Protein AF-A0A529I993-F1 (afdb_monomer_lite)

Secondary structure (DSSP, 8-state):
------------PPP-PPP---HHHHHHHHHHHHHHHHHSS--HHHHHHTT--HHHHHHHHHHHHHHHHHHHHTT----PPPHHHHHHHHHH-------PPTTPPPPHHHHHHHHHHHHHHHHHHHS--HHHHHHHHHHHHHHHTTS---HHHHHHHH--

Radius of gyration: 30.27 Å; chains: 1; bounding box: 70×40×76 Å

Sequence (160 aa):
MLDTVQRSKARREFPEAPGEAHPRCLEMAEAMRDLFAVGGGVRLEDLVGAGFTSAEIIEFQDSAARLALLASTKQITIRPDLLADMIEKARHAAPNRPPLPGGAQPTQGLIVAWGQYCAARAALLLDPWSGQRERCISVLSGYLDRLPIFPAIRSSVLTA

Structure (mmCIF, N/CA/C/O backbone):
data_AF-A0A529I993-F1
#
_entry.id   AF-A0A529I993-F1
#
loop_
_atom_site.group_PDB
_atom_site.id
_atom_site.type_symbol
_atom_site.label_atom_id
_atom_site.label_alt_id
_atom_site.label_comp_id
_atom_site.label_asym_id
_atom_site.label_entity_id
_atom_site.label_seq_id
_atom_site.pdbx_PDB_ins_code
_atom_site.Cartn_x
_atom_site.Cartn_y
_atom_site.Cartn_z
_atom_site.occupancy
_atom_site.B_iso_or_equiv
_atom_site.auth_seq_id
_atom_site.auth_comp_id
_atom_site.auth_asym_id
_atom_site.auth_atom_id
_atom_site.pdbx_PDB_model_num
ATOM 1 N N . MET A 1 1 ? -39.137 25.493 -36.343 1.00 40.12 1 MET A N 1
ATOM 2 C CA . MET A 1 1 ? -38.466 24.929 -37.531 1.00 40.12 1 MET A CA 1
ATOM 3 C C . MET A 1 1 ? -36.978 25.024 -37.227 1.00 40.12 1 MET A C 1
ATOM 5 O O . MET A 1 1 ? -36.459 26.126 -37.213 1.00 40.12 1 MET A O 1
ATOM 9 N N . LEU A 1 2 ? -36.382 23.941 -36.717 1.00 37.38 2 LEU A N 1
ATOM 10 C CA . LEU A 1 2 ? -35.062 23.958 -36.072 1.00 37.38 2 LEU A CA 1
ATOM 11 C C . LEU A 1 2 ? -33.956 23.698 -37.103 1.00 37.38 2 LEU A C 1
ATOM 13 O O . LEU A 1 2 ? -33.968 22.665 -37.771 1.00 37.38 2 LEU A O 1
ATOM 17 N N . ASP A 1 3 ? -33.020 24.642 -37.195 1.00 39.03 3 ASP A N 1
ATOM 18 C CA . ASP A 1 3 ? -31.796 24.567 -37.991 1.00 39.03 3 ASP A CA 1
ATOM 19 C C . ASP A 1 3 ? -30.939 23.363 -37.592 1.00 39.03 3 ASP A C 1
ATOM 21 O O . ASP A 1 3 ? -30.521 23.214 -36.441 1.00 39.03 3 ASP A O 1
ATOM 25 N N . THR A 1 4 ? -30.645 22.504 -38.567 1.00 38.41 4 THR A N 1
ATOM 26 C CA . THR A 1 4 ? -29.732 21.372 -38.397 1.00 38.41 4 THR A CA 1
ATOM 27 C C . THR A 1 4 ? -28.364 21.768 -38.942 1.00 38.41 4 THR A C 1
ATOM 29 O O . THR A 1 4 ? -28.094 21.657 -40.134 1.00 38.41 4 THR A O 1
ATOM 32 N N . VAL A 1 5 ? -27.483 22.246 -38.062 1.00 45.81 5 VAL A N 1
ATOM 33 C CA . VAL A 1 5 ? -26.072 22.496 -38.384 1.00 45.81 5 VAL A CA 1
ATOM 34 C C . VAL A 1 5 ? -25.358 21.149 -38.530 1.00 45.81 5 VAL A C 1
ATOM 36 O O . VAL A 1 5 ? -25.003 20.504 -37.540 1.00 45.81 5 VAL A O 1
ATOM 39 N N . GLN A 1 6 ? -25.128 20.710 -39.769 1.00 45.38 6 GLN A N 1
ATOM 40 C CA . GLN A 1 6 ? -24.206 19.614 -40.073 1.00 45.38 6 GLN A CA 1
ATOM 41 C C . GLN A 1 6 ? -22.774 20.042 -39.716 1.00 45.38 6 GLN A C 1
ATOM 43 O O . GLN A 1 6 ? -22.090 20.714 -40.483 1.00 45.38 6 GLN A O 1
ATOM 48 N N . ARG A 1 7 ? -22.290 19.628 -38.539 1.00 41.56 7 ARG A N 1
ATOM 49 C CA . ARG A 1 7 ? -20.856 19.655 -38.218 1.00 41.56 7 ARG A CA 1
ATOM 50 C C . ARG A 1 7 ? -20.142 18.594 -39.058 1.00 41.56 7 ARG A C 1
ATOM 52 O O . ARG A 1 7 ? -20.117 17.420 -38.692 1.00 41.56 7 ARG A O 1
ATOM 59 N N . SER A 1 8 ? -19.523 19.010 -40.158 1.00 40.66 8 SER A N 1
ATOM 60 C CA . SER A 1 8 ? -18.513 18.216 -40.855 1.00 40.66 8 SER A CA 1
ATOM 61 C C . SER A 1 8 ? -17.346 17.947 -39.897 1.00 40.66 8 SER A C 1
ATOM 63 O O . SER A 1 8 ? -16.568 18.848 -39.575 1.00 40.66 8 SER A O 1
ATOM 65 N N . LYS A 1 9 ? -17.215 16.709 -39.407 1.00 48.59 9 LYS A N 1
ATOM 66 C CA . LYS A 1 9 ? -15.974 16.241 -38.777 1.00 48.59 9 LYS A CA 1
ATOM 67 C C . LYS A 1 9 ? -14.909 16.184 -39.871 1.00 48.59 9 LYS A C 1
ATOM 69 O O . LYS A 1 9 ? -14.817 15.190 -40.583 1.00 48.59 9 LYS A O 1
ATOM 74 N N . ALA A 1 10 ? -14.111 17.240 -39.998 1.00 45.19 10 ALA A N 1
ATOM 75 C CA . ALA A 1 10 ? -12.831 17.149 -40.680 1.00 45.19 10 ALA A CA 1
ATOM 76 C C . ALA A 1 10 ? -12.014 16.076 -39.945 1.00 45.19 10 ALA A C 1
ATOM 78 O O . ALA A 1 10 ? -11.607 16.257 -38.793 1.00 45.19 10 ALA A O 1
ATOM 79 N N . ARG A 1 11 ? -11.875 14.903 -40.569 1.00 45.66 11 ARG A N 1
ATOM 80 C CA . ARG A 1 11 ? -10.956 13.860 -40.122 1.00 45.66 11 ARG A CA 1
ATOM 81 C C . ARG A 1 11 ? -9.574 14.512 -40.142 1.00 45.66 11 ARG A C 1
ATOM 83 O O . ARG A 1 11 ? -9.124 14.925 -41.200 1.00 45.66 11 ARG A O 1
ATOM 90 N N . ARG A 1 12 ? -8.942 14.668 -38.974 1.00 42.50 12 ARG A N 1
ATOM 91 C CA . ARG A 1 12 ? -7.520 15.020 -38.911 1.00 42.50 12 ARG A CA 1
ATOM 92 C C . ARG A 1 12 ? -6.782 13.923 -39.666 1.00 42.50 12 ARG A C 1
ATOM 94 O O . ARG A 1 12 ? -6.776 12.779 -39.212 1.00 42.50 12 ARG A O 1
ATOM 101 N N . GLU A 1 13 ? -6.259 14.253 -40.835 1.00 41.53 13 GLU A N 1
ATOM 102 C CA . GLU A 1 13 ? -5.302 13.402 -41.520 1.00 41.53 13 GLU A CA 1
ATOM 103 C C . GLU A 1 13 ? -4.092 13.285 -40.595 1.00 41.53 13 GLU A C 1
ATOM 105 O O . GLU A 1 13 ? -3.526 14.282 -40.140 1.00 41.53 13 GLU A O 1
ATOM 110 N N . PHE A 1 14 ? -3.794 12.052 -40.191 1.00 42.34 14 PHE A N 1
ATOM 111 C CA . PHE A 1 14 ? -2.560 11.760 -39.482 1.00 42.34 14 PHE A CA 1
ATOM 112 C C . PHE A 1 14 ? -1.400 12.114 -40.422 1.00 42.34 14 PHE A C 1
ATOM 114 O O . PHE A 1 14 ? -1.512 11.805 -41.611 1.00 42.34 14 PHE A O 1
ATOM 121 N N . PRO A 1 15 ? -0.314 12.746 -39.933 1.00 51.47 15 PRO A N 1
ATOM 122 C CA . PRO A 1 15 ? 0.874 12.936 -40.755 1.00 51.47 15 PRO A CA 1
ATOM 123 C C . PRO A 1 15 ? 1.289 11.569 -41.298 1.00 51.47 15 PRO A C 1
ATOM 125 O O . PRO A 1 15 ? 1.240 10.582 -40.557 1.00 51.47 15 PRO A O 1
ATOM 128 N N . GLU A 1 16 ? 1.573 11.535 -42.600 1.00 43.88 16 GLU A N 1
ATOM 129 C CA . GLU A 1 16 ? 1.808 10.333 -43.398 1.00 43.88 16 GLU A CA 1
ATOM 130 C C . GLU A 1 16 ? 2.616 9.287 -42.626 1.00 43.88 16 GLU A C 1
ATOM 132 O O . GLU A 1 16 ? 3.571 9.613 -41.913 1.00 43.88 16 GLU A O 1
ATOM 137 N N . ALA A 1 17 ? 2.207 8.018 -42.751 1.00 47.69 17 ALA A N 1
ATOM 138 C CA . ALA A 1 17 ? 3.006 6.902 -42.266 1.00 47.69 17 ALA A CA 1
ATOM 139 C C . ALA A 1 17 ? 4.451 7.123 -42.737 1.00 47.69 17 ALA A C 1
ATOM 141 O O . ALA A 1 17 ? 4.632 7.438 -43.916 1.00 47.69 17 ALA A O 1
ATOM 142 N N . PRO A 1 18 ? 5.461 7.031 -41.849 1.00 52.34 18 PRO A N 1
ATOM 143 C CA . PRO A 1 18 ? 6.836 7.232 -42.271 1.00 52.34 18 PRO A CA 1
ATOM 144 C C . PRO A 1 18 ? 7.082 6.263 -43.423 1.00 52.34 18 PRO A C 1
ATOM 146 O O . PRO A 1 18 ? 6.874 5.060 -43.253 1.00 52.34 18 PRO A O 1
ATOM 149 N N . GLY A 1 19 ? 7.423 6.804 -44.599 1.00 58.81 19 GLY A N 1
ATOM 150 C CA . GLY A 1 19 ? 7.798 5.997 -45.757 1.00 58.81 19 GLY A CA 1
ATOM 151 C C . GLY A 1 19 ? 8.781 4.924 -45.308 1.00 58.81 19 GLY A C 1
ATOM 152 O O . GLY A 1 19 ? 9.577 5.194 -44.407 1.00 58.81 19 GLY A O 1
ATOM 153 N N . GLU A 1 20 ? 8.644 3.712 -45.854 1.00 64.62 20 GLU A N 1
ATOM 154 C CA . GLU A 1 20 ? 9.362 2.512 -45.409 1.00 64.62 20 GLU A CA 1
ATOM 155 C C . GLU A 1 20 ? 10.807 2.848 -45.035 1.00 64.62 20 GLU A C 1
ATOM 157 O O . GLU A 1 20 ? 11.648 3.134 -45.889 1.00 64.6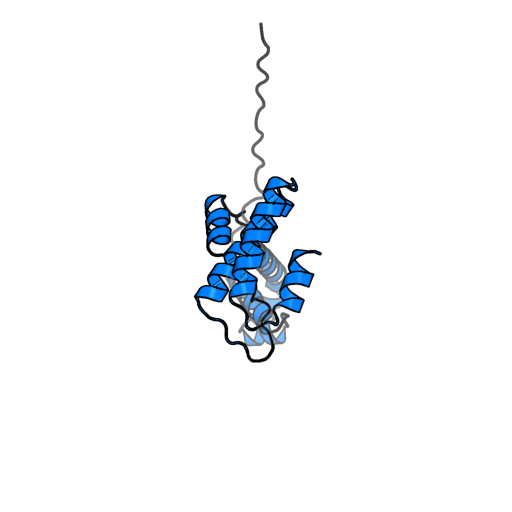2 20 GLU A O 1
ATOM 162 N N . ALA A 1 21 ? 11.070 2.909 -43.727 1.00 72.75 21 ALA A N 1
ATOM 163 C CA . ALA A 1 21 ? 12.386 3.259 -43.233 1.00 72.75 21 ALA A CA 1
ATOM 164 C C . ALA A 1 21 ? 13.369 2.188 -43.707 1.00 72.75 21 ALA A C 1
ATOM 166 O O . ALA A 1 21 ? 13.055 0.997 -43.673 1.00 72.75 21 ALA A O 1
ATOM 167 N N . HIS A 1 22 ? 14.557 2.615 -44.141 1.00 84.69 22 HIS A N 1
ATOM 168 C CA . HIS A 1 22 ? 15.586 1.700 -44.621 1.00 84.69 22 HIS A CA 1
ATOM 169 C C . HIS A 1 22 ? 15.821 0.575 -43.588 1.00 84.69 22 HIS A C 1
ATOM 171 O O . HIS A 1 22 ? 15.988 0.894 -42.406 1.00 84.69 22 HIS A O 1
ATOM 177 N N . PRO A 1 23 ? 15.870 -0.715 -43.980 1.00 88.25 23 PRO A N 1
ATOM 178 C CA . PRO A 1 23 ? 15.970 -1.834 -43.036 1.00 88.25 23 PRO A CA 1
ATOM 179 C C . PRO A 1 23 ? 17.118 -1.681 -42.034 1.00 88.25 23 PRO A C 1
ATOM 181 O O . PRO A 1 23 ? 16.945 -1.888 -40.837 1.00 88.25 23 PRO A O 1
ATOM 184 N N . ARG A 1 24 ? 18.266 -1.177 -42.501 1.00 87.44 24 ARG A N 1
ATOM 185 C CA . ARG A 1 24 ? 19.436 -0.937 -41.648 1.00 87.44 24 ARG A CA 1
ATOM 186 C C . ARG A 1 24 ? 19.221 0.145 -40.585 1.00 87.44 24 ARG A C 1
ATOM 188 O O . ARG A 1 24 ? 19.784 0.067 -39.499 1.00 87.44 24 ARG A O 1
ATOM 195 N N . CYS A 1 25 ? 18.381 1.134 -40.882 1.00 90.75 25 CYS A N 1
ATOM 196 C CA . CYS A 1 25 ? 17.985 2.181 -39.942 1.00 90.75 25 CYS A CA 1
ATOM 197 C C . CYS A 1 25 ? 17.059 1.621 -38.851 1.00 90.75 25 CYS A C 1
ATOM 199 O O . CYS A 1 25 ? 17.187 1.998 -37.687 1.00 90.75 25 CYS A O 1
ATOM 201 N N . LEU A 1 26 ? 16.174 0.679 -39.205 1.00 90.38 26 LEU A N 1
ATOM 202 C CA . LEU A 1 26 ? 15.335 -0.032 -38.235 1.00 90.38 26 LEU A CA 1
ATOM 203 C C . LEU A 1 26 ? 16.191 -0.882 -37.296 1.00 90.38 26 LEU A C 1
ATOM 205 O O . LEU A 1 26 ? 16.088 -0.714 -36.086 1.00 90.38 26 LEU A O 1
ATOM 209 N N . GLU A 1 27 ? 17.091 -1.703 -37.839 1.00 92.25 27 GLU A N 1
ATOM 210 C CA . GLU A 1 27 ? 18.025 -2.516 -37.045 1.00 92.25 27 GLU A CA 1
ATOM 211 C C . GLU A 1 27 ? 18.868 -1.654 -36.094 1.00 92.25 27 GLU A C 1
ATOM 213 O O . GLU A 1 27 ? 19.017 -1.976 -34.915 1.00 92.25 27 GLU A O 1
ATOM 218 N N . MET A 1 28 ? 19.376 -0.514 -36.578 1.00 92.69 28 MET A N 1
ATOM 219 C CA . MET A 1 28 ? 20.122 0.430 -35.746 1.00 92.69 28 MET A CA 1
ATOM 220 C C . MET A 1 28 ? 19.245 1.034 -34.647 1.00 92.69 28 MET A C 1
ATOM 222 O O . MET A 1 28 ? 19.690 1.145 -33.509 1.00 92.69 28 MET A O 1
ATOM 226 N N . ALA A 1 29 ? 17.986 1.370 -34.935 1.00 92.19 29 ALA A N 1
ATOM 227 C CA . ALA A 1 29 ? 17.053 1.881 -33.933 1.00 92.19 29 ALA A CA 1
ATOM 228 C C . ALA A 1 29 ? 16.745 0.849 -32.833 1.00 92.19 29 ALA A C 1
ATOM 230 O O . ALA A 1 29 ? 16.538 1.226 -31.677 1.00 92.19 29 ALA A O 1
ATOM 231 N N . GLU A 1 30 ? 16.706 -0.443 -33.161 1.00 90.06 30 GLU A N 1
ATOM 232 C CA . GLU A 1 30 ? 16.567 -1.519 -32.172 1.00 90.06 30 GLU A CA 1
ATOM 233 C C . GLU A 1 30 ? 17.825 -1.650 -31.315 1.00 90.06 30 GLU A C 1
ATOM 235 O O . GLU A 1 30 ? 17.731 -1.542 -30.091 1.00 90.06 30 GLU A O 1
ATOM 240 N N . ALA A 1 31 ? 19.000 -1.735 -31.944 1.00 90.38 31 ALA A N 1
ATOM 241 C CA . ALA A 1 31 ? 20.277 -1.806 -31.238 1.00 90.38 31 ALA A CA 1
ATOM 242 C C . ALA A 1 31 ? 20.488 -0.607 -30.295 1.00 90.38 31 ALA A C 1
ATOM 244 O O . ALA A 1 31 ? 20.918 -0.771 -29.155 1.00 90.38 31 ALA A O 1
ATOM 245 N N . MET A 1 32 ? 20.121 0.604 -30.727 1.00 91.19 32 MET A N 1
ATOM 246 C CA . MET A 1 32 ? 20.177 1.807 -29.892 1.00 91.19 32 MET A CA 1
ATOM 247 C C . MET A 1 32 ? 19.281 1.709 -28.650 1.00 91.19 32 MET A C 1
ATOM 249 O O . MET A 1 32 ? 19.669 2.198 -27.589 1.00 91.19 32 MET A O 1
ATOM 253 N N . ARG A 1 33 ? 18.098 1.084 -28.744 1.00 87.62 33 ARG A N 1
ATOM 254 C CA . ARG A 1 33 ? 17.214 0.885 -27.580 1.00 87.62 33 ARG A CA 1
ATOM 255 C C . ARG A 1 33 ? 17.803 -0.109 -26.591 1.00 87.62 33 ARG A C 1
ATOM 257 O O . ARG A 1 33 ? 17.788 0.168 -25.392 1.00 87.62 33 ARG A O 1
ATOM 264 N N . ASP A 1 34 ? 18.339 -1.218 -27.087 1.00 86.69 34 ASP A N 1
ATOM 265 C CA . ASP A 1 34 ? 18.927 -2.259 -26.244 1.00 86.69 34 ASP A CA 1
ATOM 266 C C . ASP A 1 34 ? 20.173 -1.741 -25.515 1.00 86.69 34 ASP A C 1
ATOM 268 O O . ASP A 1 34 ? 20.293 -1.880 -24.296 1.00 86.69 34 ASP A O 1
ATOM 272 N N . LEU A 1 35 ? 21.056 -1.040 -26.233 1.00 86.50 35 LEU A N 1
ATOM 273 C CA . LEU A 1 35 ? 22.242 -0.403 -25.655 1.00 86.50 35 LEU A CA 1
ATOM 274 C C . LEU A 1 35 ? 21.872 0.652 -24.606 1.00 86.50 35 LEU A C 1
ATOM 276 O O . LEU A 1 35 ? 22.469 0.693 -23.529 1.00 86.50 35 LEU A O 1
ATOM 280 N N . PHE A 1 36 ? 20.844 1.463 -24.869 1.00 85.19 36 PHE A N 1
ATOM 281 C CA . PHE A 1 36 ? 20.363 2.444 -23.899 1.00 85.19 36 PHE A CA 1
ATOM 282 C C . PHE A 1 36 ? 19.785 1.780 -22.638 1.00 85.19 36 PHE A C 1
ATOM 284 O O . PHE A 1 36 ? 20.028 2.263 -21.532 1.00 85.19 36 PHE A O 1
ATOM 291 N N . ALA A 1 37 ? 19.060 0.666 -22.779 1.00 81.19 37 ALA A N 1
ATOM 292 C CA . ALA A 1 37 ? 18.487 -0.071 -21.652 1.00 81.19 37 ALA A CA 1
ATOM 293 C C . ALA A 1 37 ? 19.554 -0.715 -20.750 1.00 81.19 37 ALA A C 1
ATOM 295 O O . ALA A 1 37 ? 19.366 -0.784 -19.535 1.00 81.19 37 ALA A O 1
ATOM 296 N N . VAL A 1 38 ? 20.671 -1.168 -21.328 1.00 80.38 38 VAL A N 1
ATOM 297 C CA . VAL A 1 38 ? 21.761 -1.833 -20.594 1.00 80.38 38 VAL A CA 1
ATOM 298 C C . VAL A 1 38 ? 22.775 -0.833 -20.027 1.00 80.38 38 VAL A C 1
ATOM 300 O O . VAL A 1 38 ? 23.212 -0.983 -18.887 1.00 80.38 38 VAL A O 1
ATOM 303 N N . GLY A 1 39 ? 23.160 0.179 -20.809 1.00 72.62 39 GLY A N 1
ATOM 304 C CA . GLY A 1 39 ? 24.289 1.070 -20.511 1.00 72.62 39 GLY A CA 1
ATOM 305 C C . GLY A 1 39 ? 23.923 2.517 -20.176 1.00 72.62 39 GLY A C 1
ATOM 306 O O . GLY A 1 39 ? 24.811 3.311 -19.868 1.00 72.62 39 GLY A O 1
ATOM 307 N N . GLY A 1 40 ? 22.640 2.892 -20.243 1.00 76.50 40 GLY A N 1
ATOM 308 C CA . GLY A 1 40 ? 22.177 4.261 -19.977 1.00 76.50 40 GLY A CA 1
ATOM 309 C C . GLY A 1 40 ? 22.556 5.286 -21.055 1.00 76.50 40 GLY A C 1
ATOM 310 O O . GLY A 1 40 ? 22.382 6.487 -20.847 1.00 76.50 40 GLY A O 1
ATOM 311 N N . GLY A 1 41 ? 23.081 4.837 -22.198 1.00 82.19 41 GLY A N 1
ATOM 312 C CA . GLY A 1 41 ? 23.477 5.686 -23.317 1.00 82.19 41 GLY A CA 1
ATOM 313 C C . GLY A 1 41 ? 23.953 4.866 -24.514 1.00 82.19 41 GLY A C 1
ATOM 314 O O . GLY A 1 41 ? 24.341 3.715 -24.360 1.00 82.19 41 GLY A O 1
ATOM 315 N N . VAL A 1 42 ? 23.924 5.470 -25.703 1.00 86.06 42 VAL A N 1
ATOM 316 C CA . VAL A 1 42 ? 24.464 4.870 -26.932 1.00 86.06 42 VAL A CA 1
ATOM 317 C C . VAL A 1 42 ? 25.757 5.586 -27.288 1.00 86.06 42 VAL A C 1
ATOM 319 O O . VAL A 1 42 ? 25.734 6.795 -27.540 1.00 86.06 42 VAL A O 1
ATOM 322 N N . ARG A 1 43 ? 26.877 4.861 -27.332 1.00 89.00 43 ARG A N 1
ATOM 323 C CA . ARG A 1 43 ? 28.151 5.394 -27.824 1.00 89.00 43 ARG A CA 1
ATOM 324 C C . ARG A 1 43 ? 28.467 4.835 -29.205 1.00 89.00 43 ARG A C 1
ATOM 326 O O . ARG A 1 43 ? 27.978 3.784 -29.606 1.00 89.00 43 ARG A O 1
ATOM 333 N N . LEU A 1 44 ? 29.323 5.543 -29.936 1.00 85.56 44 LEU A N 1
ATOM 334 C CA . 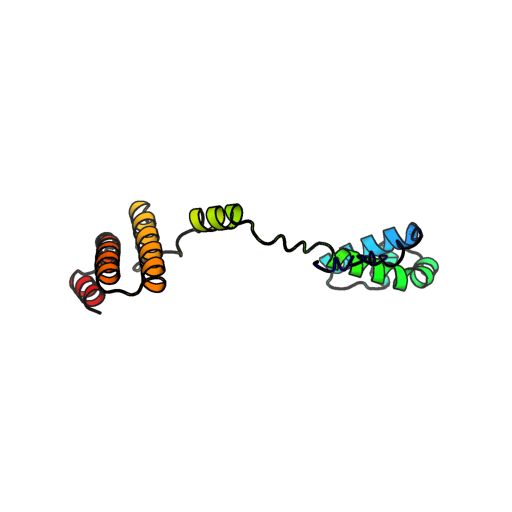LEU A 1 44 ? 29.740 5.126 -31.275 1.00 85.56 44 LEU A CA 1
ATOM 335 C C . LEU A 1 44 ? 30.517 3.798 -31.246 1.00 85.56 44 LEU A C 1
ATOM 337 O O . LEU A 1 44 ? 30.339 2.969 -32.130 1.00 85.56 44 LEU A O 1
ATOM 341 N N . GLU A 1 45 ? 31.315 3.573 -30.199 1.00 87.94 45 GLU A N 1
ATOM 342 C CA . GLU A 1 45 ? 32.014 2.304 -29.948 1.00 87.94 45 GLU A CA 1
ATOM 343 C C . GLU A 1 45 ? 31.050 1.117 -29.804 1.00 87.94 45 GLU A C 1
ATOM 345 O O . GLU A 1 45 ? 31.314 0.045 -30.345 1.00 87.94 45 GLU A O 1
ATOM 350 N N . ASP A 1 46 ? 29.893 1.333 -29.175 1.00 87.75 46 ASP A N 1
ATOM 351 C CA . ASP A 1 46 ? 28.881 0.296 -28.974 1.00 87.75 46 ASP A CA 1
ATOM 352 C C . ASP A 1 46 ? 28.166 -0.061 -30.283 1.00 87.75 46 ASP A C 1
ATOM 354 O O . ASP A 1 46 ? 27.875 -1.227 -30.538 1.00 87.75 46 ASP A O 1
ATOM 358 N N . LEU A 1 47 ? 27.925 0.927 -31.153 1.00 88.19 47 LEU A N 1
ATOM 359 C CA . LEU A 1 47 ? 27.333 0.699 -32.477 1.00 88.19 47 LEU A CA 1
ATOM 360 C C . LEU A 1 47 ? 28.301 -0.029 -33.417 1.00 88.19 47 LEU A C 1
ATOM 362 O O . LEU A 1 47 ? 27.892 -0.924 -34.155 1.00 88.19 47 LEU A O 1
ATOM 366 N N . VAL A 1 48 ? 29.593 0.294 -33.356 1.00 90.25 48 VAL A N 1
ATOM 367 C CA . VAL A 1 48 ? 30.615 -0.474 -34.081 1.00 90.25 48 VAL A CA 1
ATOM 368 C C . VAL A 1 48 ? 30.699 -1.903 -33.528 1.00 90.25 48 VAL A C 1
ATOM 370 O O . VAL A 1 48 ? 30.745 -2.856 -34.305 1.00 90.25 48 VAL A O 1
ATOM 373 N N . GLY A 1 49 ? 30.633 -2.071 -32.202 1.00 87.75 49 GLY A N 1
ATOM 374 C CA . GLY A 1 49 ? 30.558 -3.380 -31.543 1.00 87.75 49 GLY A CA 1
ATOM 375 C C . GLY A 1 49 ? 29.308 -4.190 -31.913 1.00 87.75 49 GLY A C 1
ATOM 376 O O . GLY A 1 49 ? 29.378 -5.413 -32.007 1.00 87.75 49 GLY A O 1
ATOM 377 N N . ALA A 1 50 ? 28.194 -3.515 -32.204 1.00 86.62 50 ALA A N 1
ATOM 378 C CA . ALA A 1 50 ? 26.957 -4.112 -32.712 1.00 86.62 50 ALA A CA 1
ATOM 379 C C . ALA A 1 50 ? 27.001 -4.440 -34.221 1.00 86.62 50 ALA A C 1
ATOM 381 O O . ALA A 1 50 ? 26.014 -4.920 -34.779 1.00 86.62 50 ALA A O 1
ATOM 382 N N . GLY A 1 51 ? 28.139 -4.214 -34.889 1.00 90.25 51 GLY A N 1
ATOM 383 C CA . GLY A 1 51 ? 28.359 -4.599 -36.282 1.00 90.25 51 GLY A CA 1
ATOM 384 C C . GLY A 1 51 ? 27.898 -3.568 -37.311 1.00 90.25 51 GLY A C 1
ATOM 385 O O . GLY A 1 51 ? 27.703 -3.932 -38.472 1.00 90.25 51 GLY A O 1
ATOM 386 N N . PHE A 1 52 ? 27.712 -2.303 -36.923 1.00 92.44 52 PHE A N 1
ATOM 387 C CA . PHE A 1 52 ? 27.465 -1.210 -37.866 1.00 92.44 52 PHE A CA 1
ATOM 388 C C . PHE A 1 52 ? 28.780 -0.593 -38.346 1.00 92.44 52 PHE A C 1
ATOM 390 O O . PHE A 1 52 ? 29.693 -0.313 -37.566 1.00 92.44 52 PHE A O 1
ATOM 397 N N . THR A 1 53 ? 28.881 -0.357 -39.650 1.00 92.44 53 THR A N 1
ATOM 398 C CA . THR A 1 53 ? 30.024 0.337 -40.245 1.00 92.44 53 THR A CA 1
ATOM 399 C C . THR A 1 53 ? 29.933 1.841 -40.001 1.00 92.44 53 THR A C 1
ATOM 401 O O . THR A 1 53 ? 28.852 2.404 -39.836 1.00 92.44 53 THR A O 1
ATOM 404 N N . SER A 1 54 ? 31.072 2.537 -40.031 1.00 88.00 54 SER A N 1
ATOM 405 C CA . SER A 1 54 ? 31.099 3.992 -39.834 1.00 88.00 54 SER A CA 1
ATOM 406 C C . SER A 1 54 ? 30.267 4.755 -40.872 1.00 88.00 54 SER A C 1
ATOM 408 O O . SER A 1 54 ? 29.687 5.783 -40.537 1.00 88.00 54 SER A O 1
ATOM 410 N N . ALA A 1 55 ? 30.175 4.247 -42.106 1.00 89.19 55 ALA A N 1
ATOM 411 C CA . ALA A 1 55 ? 29.338 4.834 -43.149 1.00 89.19 55 ALA A CA 1
ATOM 412 C C . ALA A 1 55 ? 27.843 4.709 -42.810 1.00 89.19 55 ALA A C 1
ATOM 414 O O . ALA A 1 55 ? 27.127 5.705 -42.849 1.00 89.19 55 ALA A O 1
ATOM 415 N N . GLU A 1 56 ? 27.400 3.522 -42.382 1.00 88.88 56 GLU A N 1
ATOM 416 C CA . GLU A 1 56 ? 26.011 3.282 -41.968 1.00 88.88 56 GLU A CA 1
ATOM 417 C C . GLU A 1 56 ? 25.627 4.104 -40.735 1.00 88.88 56 GLU A C 1
ATOM 419 O O . GLU A 1 56 ? 24.507 4.603 -40.654 1.00 88.88 56 GLU A O 1
ATOM 424 N N . ILE A 1 57 ? 26.542 4.259 -39.772 1.00 89.62 57 ILE A N 1
ATOM 425 C CA . ILE A 1 57 ? 26.302 5.076 -38.576 1.00 89.62 57 ILE A CA 1
ATOM 426 C C . ILE A 1 57 ? 26.068 6.528 -38.991 1.00 89.62 57 ILE A C 1
ATOM 428 O O . ILE A 1 57 ? 25.049 7.098 -38.626 1.00 89.62 57 ILE A O 1
ATOM 432 N N . ILE A 1 58 ? 26.946 7.115 -39.804 1.00 91.81 58 ILE A N 1
ATOM 433 C CA . ILE A 1 58 ? 26.784 8.509 -40.249 1.00 91.81 58 ILE A CA 1
ATOM 434 C C . ILE A 1 58 ? 25.479 8.694 -41.037 1.00 91.81 58 ILE A C 1
ATOM 436 O O . ILE A 1 58 ? 24.801 9.705 -40.875 1.00 91.81 58 ILE A O 1
ATOM 440 N N . GLU A 1 59 ? 25.121 7.722 -41.876 1.00 89.81 59 GLU A N 1
ATOM 441 C CA . GLU A 1 59 ? 23.940 7.803 -42.734 1.00 89.81 59 GLU A CA 1
ATOM 442 C C . GLU A 1 59 ? 22.622 7.656 -41.958 1.00 89.81 59 GLU A C 1
ATOM 444 O O . GLU A 1 59 ? 21.663 8.389 -42.214 1.00 89.81 59 GLU A O 1
ATOM 449 N N . PHE A 1 60 ? 22.555 6.730 -40.995 1.00 90.25 60 PHE A N 1
ATOM 450 C CA . PHE A 1 60 ? 21.290 6.343 -40.364 1.00 90.25 60 PHE A CA 1
ATOM 451 C C . PHE A 1 60 ? 21.127 6.791 -38.913 1.00 90.25 60 PHE A C 1
ATOM 453 O O . PHE A 1 60 ? 19.997 6.759 -38.426 1.00 90.25 60 PHE A O 1
ATOM 460 N N . GLN A 1 61 ? 22.178 7.244 -38.224 1.00 88.88 61 GLN A N 1
ATOM 461 C CA . GLN A 1 61 ? 22.148 7.518 -36.780 1.00 88.88 61 GLN A CA 1
ATOM 462 C C . GLN A 1 61 ? 21.018 8.463 -36.357 1.00 88.88 61 GLN A C 1
ATOM 464 O O . GLN A 1 61 ? 20.284 8.143 -35.425 1.00 88.88 61 GLN A O 1
ATOM 469 N N . ASP A 1 62 ? 20.825 9.593 -37.038 1.00 88.38 62 ASP A N 1
ATOM 470 C CA . ASP A 1 62 ? 19.797 10.572 -36.648 1.00 88.38 62 ASP A CA 1
ATOM 471 C C . ASP A 1 62 ? 18.372 10.038 -36.851 1.00 88.38 62 ASP A C 1
ATOM 473 O O . ASP A 1 62 ? 17.464 10.281 -36.045 1.00 88.38 62 ASP A O 1
ATOM 477 N N . SER A 1 63 ? 18.171 9.277 -37.926 1.00 87.94 63 SER A N 1
ATOM 478 C CA . SER A 1 63 ? 16.884 8.654 -38.240 1.00 87.94 63 SER A CA 1
ATOM 479 C C . SER A 1 63 ? 16.592 7.492 -37.288 1.00 87.94 63 SER A C 1
ATOM 481 O O . SER A 1 63 ? 15.485 7.397 -36.753 1.00 87.94 63 SER A O 1
ATOM 483 N N . ALA A 1 64 ? 17.598 6.666 -37.000 1.00 89.75 64 ALA A N 1
ATOM 484 C CA . ALA A 1 64 ? 17.525 5.551 -36.068 1.00 89.75 64 ALA A CA 1
ATOM 485 C C . ALA A 1 64 ? 17.288 6.035 -34.631 1.00 89.75 64 ALA A C 1
ATOM 487 O O . ALA A 1 64 ? 16.414 5.507 -33.946 1.00 89.75 64 ALA A O 1
ATOM 488 N N . ALA A 1 65 ? 17.967 7.102 -34.197 1.00 88.19 65 ALA A N 1
ATOM 489 C CA . ALA A 1 65 ? 17.757 7.727 -32.892 1.00 88.19 65 ALA A CA 1
ATOM 490 C C . ALA A 1 65 ? 16.316 8.232 -32.732 1.00 88.19 65 ALA A C 1
ATOM 492 O O . ALA A 1 65 ? 15.677 8.020 -31.697 1.00 88.19 65 ALA A O 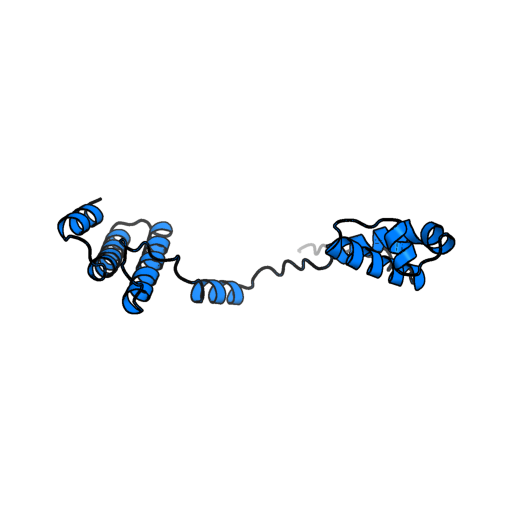1
ATOM 493 N N . ARG A 1 66 ? 15.769 8.864 -33.780 1.00 87.56 66 ARG A N 1
ATOM 494 C CA . ARG A 1 66 ? 14.374 9.319 -33.797 1.00 87.56 66 ARG A CA 1
ATOM 495 C C . ARG A 1 66 ? 13.402 8.146 -33.698 1.00 87.56 66 ARG A C 1
ATOM 497 O O . ARG A 1 66 ? 12.446 8.217 -32.928 1.00 87.56 66 ARG A O 1
ATOM 504 N N . LEU A 1 67 ? 13.641 7.069 -34.443 1.00 88.00 67 LEU A N 1
ATOM 505 C CA . LEU A 1 67 ? 12.812 5.862 -34.396 1.00 88.00 67 LEU A CA 1
ATOM 506 C C . LEU A 1 67 ? 12.897 5.162 -33.034 1.00 88.00 67 LEU A C 1
ATOM 508 O O . LEU A 1 67 ? 11.860 4.800 -32.477 1.00 88.00 67 LEU A O 1
ATOM 512 N N . ALA A 1 68 ? 14.093 5.054 -32.456 1.00 86.62 68 ALA A N 1
ATOM 513 C CA . ALA A 1 68 ? 14.323 4.507 -31.122 1.00 86.62 68 ALA A CA 1
ATOM 514 C C . ALA A 1 68 ? 13.553 5.296 -30.049 1.00 86.62 68 ALA A C 1
ATOM 516 O O . ALA A 1 68 ? 12.882 4.706 -29.199 1.00 86.62 68 ALA A O 1
ATOM 517 N N . LEU A 1 69 ? 13.573 6.631 -30.129 1.00 84.69 69 LEU A N 1
ATOM 518 C CA . LEU A 1 69 ? 12.830 7.513 -29.227 1.00 84.69 69 LEU A CA 1
ATOM 519 C C . LEU A 1 69 ? 11.306 7.372 -29.390 1.00 84.69 69 LEU A C 1
ATOM 521 O O . LEU A 1 69 ? 10.570 7.275 -28.402 1.00 84.69 69 LEU A O 1
ATOM 525 N N . LEU A 1 70 ? 10.816 7.334 -30.631 1.00 81.00 70 LEU A N 1
ATOM 526 C CA . LEU A 1 70 ? 9.390 7.147 -30.923 1.00 81.00 70 LEU A CA 1
ATOM 527 C C . LEU A 1 70 ? 8.881 5.769 -30.474 1.00 81.00 70 LEU A C 1
ATOM 529 O O . LEU A 1 70 ? 7.741 5.646 -30.026 1.00 81.00 70 LEU A O 1
ATOM 533 N N . ALA A 1 71 ? 9.717 4.736 -30.565 1.00 76.25 71 ALA A N 1
ATOM 534 C CA . ALA A 1 71 ? 9.398 3.402 -30.068 1.00 76.25 71 ALA A CA 1
ATOM 535 C C . ALA A 1 71 ? 9.423 3.338 -28.530 1.00 76.25 71 ALA A C 1
ATOM 537 O O . ALA A 1 71 ? 8.534 2.729 -27.937 1.00 76.25 71 ALA A O 1
ATOM 538 N N . SER A 1 72 ? 10.374 4.022 -27.883 1.00 69.19 72 SER A N 1
ATOM 539 C CA . SER A 1 72 ? 10.464 4.124 -26.416 1.00 69.19 72 SER A CA 1
ATOM 540 C C . SER A 1 72 ? 9.234 4.813 -25.807 1.00 69.19 72 SER A C 1
ATOM 542 O O . SER A 1 72 ? 8.656 4.352 -24.824 1.00 69.19 72 SER A O 1
ATOM 544 N N . THR A 1 73 ? 8.745 5.873 -26.454 1.00 59.94 73 THR A N 1
ATOM 545 C CA . THR A 1 73 ? 7.564 6.626 -25.997 1.00 59.94 73 THR A CA 1
ATOM 546 C C . THR A 1 73 ? 6.228 5.913 -26.251 1.00 59.94 73 THR A C 1
ATOM 548 O O . THR A 1 73 ? 5.237 6.228 -25.591 1.00 59.94 73 THR A O 1
ATOM 551 N N . LYS A 1 74 ? 6.171 4.920 -27.152 1.00 53.84 74 LYS A N 1
ATOM 552 C CA . LYS A 1 74 ? 4.927 4.209 -27.507 1.00 53.84 74 LYS A CA 1
ATOM 553 C C . LYS A 1 74 ? 4.535 3.052 -26.579 1.00 53.84 74 LYS A C 1
ATOM 555 O O . LYS A 1 74 ? 3.415 2.560 -26.708 1.00 53.84 74 LYS A O 1
ATOM 560 N N . GLN A 1 75 ? 5.378 2.638 -25.630 1.00 53.88 75 GLN A N 1
ATOM 561 C CA . GLN A 1 75 ? 5.072 1.520 -24.717 1.00 53.88 75 GLN A CA 1
ATOM 562 C C . GLN A 1 75 ? 4.641 1.925 -23.301 1.00 53.88 75 GLN A C 1
ATOM 564 O O . GLN A 1 75 ? 4.582 1.085 -22.410 1.00 53.88 75 GLN A O 1
ATOM 569 N N . ILE A 1 76 ? 4.227 3.175 -23.088 1.00 50.50 76 ILE A N 1
ATOM 570 C CA . ILE A 1 76 ? 3.385 3.508 -21.935 1.00 50.50 76 ILE A CA 1
ATOM 571 C C . ILE A 1 76 ? 1.969 3.705 -22.457 1.00 50.50 76 ILE A C 1
ATOM 573 O O . ILE A 1 76 ? 1.454 4.819 -22.548 1.00 50.50 76 ILE A O 1
ATOM 577 N N . THR A 1 77 ? 1.307 2.606 -22.824 1.00 49.81 77 THR A N 1
ATOM 578 C CA . THR A 1 77 ? -0.153 2.643 -22.820 1.00 49.81 77 THR A CA 1
ATOM 579 C C . THR A 1 77 ? -0.541 2.752 -21.353 1.00 49.81 77 THR A C 1
ATOM 581 O O . THR A 1 77 ? -0.636 1.748 -20.651 1.00 49.81 77 THR A O 1
ATOM 584 N N . ILE A 1 78 ? -0.718 3.981 -20.861 1.00 56.00 78 ILE A N 1
ATOM 585 C CA . ILE A 1 78 ? -1.481 4.228 -19.641 1.00 56.00 78 ILE A CA 1
ATOM 586 C C . ILE A 1 78 ? -2.896 3.786 -20.000 1.00 56.00 78 ILE A C 1
ATOM 588 O O . ILE A 1 78 ? -3.721 4.591 -20.420 1.00 56.00 78 ILE A O 1
ATOM 592 N N . ARG A 1 79 ? -3.158 2.477 -19.954 1.00 63.38 79 ARG A N 1
ATOM 593 C CA . ARG A 1 79 ? -4.519 1.975 -19.925 1.00 63.38 79 ARG A CA 1
ATOM 594 C C . ARG A 1 79 ? -5.061 2.524 -18.610 1.00 63.38 79 ARG A C 1
ATOM 596 O O . ARG A 1 79 ? -4.564 2.100 -17.566 1.00 63.38 79 ARG A O 1
ATOM 603 N N . PRO A 1 80 ? -5.990 3.496 -18.628 1.00 63.03 80 PRO A N 1
ATOM 604 C CA . PRO A 1 80 ? -6.644 3.872 -17.392 1.00 63.03 80 PRO A CA 1
ATOM 605 C C . PRO A 1 80 ? -7.270 2.595 -16.834 1.00 63.03 80 PRO A C 1
ATOM 607 O O . PRO A 1 80 ? -7.883 1.834 -17.592 1.00 63.03 80 PRO A O 1
ATOM 610 N N . ASP A 1 81 ? -7.042 2.318 -15.551 1.00 66.38 81 ASP A N 1
ATOM 611 C CA . ASP A 1 81 ? -7.641 1.152 -14.915 1.00 66.38 81 ASP A CA 1
ATOM 612 C C . ASP A 1 81 ? -9.146 1.192 -15.169 1.00 66.38 81 ASP A C 1
ATOM 614 O O . ASP A 1 81 ? -9.807 2.207 -14.923 1.00 66.38 81 ASP A O 1
ATOM 618 N N . LEU A 1 82 ? -9.695 0.100 -15.697 1.00 82.19 82 LEU A N 1
ATOM 619 C CA . LEU A 1 82 ? -11.142 -0.007 -15.772 1.00 82.19 82 LEU A CA 1
ATOM 620 C C . LEU A 1 82 ? -11.676 -0.112 -14.343 1.00 82.19 82 LEU A C 1
ATOM 622 O O . LEU A 1 82 ? -10.987 -0.603 -13.451 1.00 82.19 82 LEU A O 1
ATOM 626 N N . LEU A 1 83 ? -12.928 0.288 -14.118 1.00 75.69 83 LEU A N 1
ATOM 627 C CA . LEU A 1 83 ? -13.566 0.153 -12.802 1.00 75.69 83 LEU A CA 1
ATOM 628 C C . LEU A 1 83 ? -13.434 -1.268 -12.233 1.00 75.69 83 LEU A C 1
ATOM 630 O O . LEU A 1 83 ? -13.194 -1.427 -11.043 1.00 75.69 83 LEU A O 1
ATOM 634 N N . ALA A 1 84 ? -13.522 -2.291 -13.087 1.00 78.44 84 ALA A N 1
ATOM 635 C CA . ALA A 1 84 ? -13.287 -3.678 -12.697 1.00 78.44 84 ALA A CA 1
ATOM 636 C C . ALA A 1 84 ? -11.856 -3.909 -12.179 1.00 78.44 84 ALA A C 1
ATOM 638 O O . ALA A 1 84 ? -11.680 -4.511 -11.124 1.00 78.44 84 ALA A O 1
ATOM 639 N N . ASP A 1 85 ? -10.847 -3.367 -12.865 1.00 77.38 85 ASP A N 1
ATOM 640 C CA . ASP A 1 85 ? -9.440 -3.471 -12.469 1.00 77.38 85 ASP A CA 1
ATOM 641 C C . ASP A 1 85 ? -9.188 -2.720 -11.148 1.00 77.38 85 ASP A C 1
ATOM 643 O O . ASP A 1 85 ? -8.470 -3.207 -10.276 1.00 77.38 85 ASP A O 1
ATOM 647 N N . MET A 1 86 ? -9.827 -1.561 -10.954 1.00 75.25 86 MET A N 1
ATOM 648 C CA . MET A 1 86 ? -9.762 -0.800 -9.701 1.00 75.25 86 MET A CA 1
ATOM 649 C C . MET A 1 86 ? -10.413 -1.551 -8.536 1.00 75.25 86 MET A C 1
ATOM 651 O O . MET A 1 86 ? -9.853 -1.581 -7.441 1.00 75.25 86 MET A O 1
ATOM 655 N N . ILE A 1 87 ? -11.578 -2.168 -8.762 1.00 75.62 87 ILE A N 1
ATOM 656 C CA . ILE A 1 87 ? -12.270 -2.987 -7.759 1.00 75.62 87 ILE A CA 1
ATOM 657 C C . ILE A 1 87 ? -11.399 -4.182 -7.380 1.00 75.62 87 ILE A C 1
ATOM 659 O O . ILE A 1 87 ? -11.209 -4.440 -6.195 1.00 75.62 87 ILE A O 1
ATOM 663 N N . GLU A 1 88 ? -10.824 -4.881 -8.355 1.00 77.44 88 GLU A N 1
ATOM 664 C CA . GLU A 1 88 ? -9.946 -6.019 -8.090 1.00 77.44 88 GLU A CA 1
ATOM 665 C C . GLU A 1 88 ? -8.690 -5.609 -7.320 1.00 77.44 88 GLU A C 1
ATOM 667 O O . GLU A 1 88 ? -8.343 -6.263 -6.334 1.00 77.44 88 GLU A O 1
ATOM 672 N N . LYS A 1 89 ? -8.062 -4.482 -7.676 1.00 75.69 89 LYS A N 1
ATOM 673 C CA . LYS A 1 89 ? -6.937 -3.920 -6.913 1.00 75.69 89 LYS A CA 1
ATOM 674 C C . LYS A 1 89 ? -7.342 -3.521 -5.499 1.00 75.69 89 LYS A C 1
ATOM 676 O O . LYS A 1 89 ? -6.584 -3.771 -4.572 1.00 75.69 89 LYS A O 1
ATOM 681 N N . ALA A 1 90 ? -8.525 -2.943 -5.312 1.00 70.56 90 ALA A N 1
ATOM 682 C CA . ALA A 1 90 ? -9.031 -2.590 -3.988 1.00 70.56 90 ALA A CA 1
ATOM 683 C C . ALA A 1 90 ? -9.335 -3.835 -3.136 1.00 70.56 90 ALA A C 1
ATOM 685 O O . ALA A 1 90 ? -9.047 -3.843 -1.942 1.00 70.56 90 ALA A O 1
ATOM 686 N N . ARG A 1 91 ? -9.868 -4.904 -3.744 1.00 66.94 91 ARG A N 1
ATOM 687 C CA . ARG A 1 91 ? -10.145 -6.189 -3.078 1.00 66.94 91 ARG A CA 1
ATOM 688 C C . ARG A 1 91 ? -8.870 -6.930 -2.683 1.00 66.94 91 ARG A C 1
ATOM 690 O O . ARG A 1 91 ? -8.836 -7.545 -1.622 1.00 66.94 91 ARG A O 1
ATOM 697 N N . HIS A 1 92 ? -7.851 -6.876 -3.537 1.00 64.31 92 HIS A N 1
ATOM 698 C CA . HIS A 1 92 ? -6.579 -7.576 -3.354 1.00 64.31 92 HIS A CA 1
ATOM 699 C C . HIS A 1 92 ? -5.484 -6.704 -2.742 1.00 64.31 92 HIS A C 1
ATOM 701 O O . HIS A 1 92 ? -4.361 -7.177 -2.563 1.00 64.31 92 HIS A O 1
ATOM 707 N N . ALA A 1 93 ? -5.784 -5.445 -2.415 1.00 64.56 93 ALA A N 1
ATOM 708 C CA . ALA A 1 93 ? -4.856 -4.580 -1.714 1.00 64.56 93 ALA A CA 1
ATOM 709 C C . ALA A 1 93 ? -4.478 -5.259 -0.398 1.00 64.56 93 ALA A C 1
ATOM 711 O O . ALA A 1 93 ? -5.306 -5.417 0.504 1.00 64.56 93 ALA A O 1
ATOM 712 N N . ALA A 1 94 ? -3.221 -5.691 -0.301 1.00 61.66 94 ALA A N 1
ATOM 713 C CA . ALA A 1 94 ? -2.703 -6.233 0.937 1.00 61.66 94 ALA A CA 1
ATOM 714 C C . ALA A 1 94 ? -2.879 -5.158 2.022 1.00 61.66 94 ALA A C 1
ATOM 716 O O . ALA A 1 94 ? -2.483 -4.007 1.802 1.00 61.66 94 ALA A O 1
ATOM 717 N N . PRO A 1 95 ? -3.464 -5.496 3.186 1.00 64.75 95 PRO A N 1
ATOM 718 C CA . PRO A 1 95 ? -3.437 -4.596 4.324 1.00 64.75 95 PRO A CA 1
ATOM 719 C C . PRO A 1 95 ? -1.994 -4.145 4.544 1.00 64.75 95 PRO A C 1
ATOM 721 O O . PRO A 1 95 ? -1.078 -4.969 4.471 1.00 64.75 95 PRO 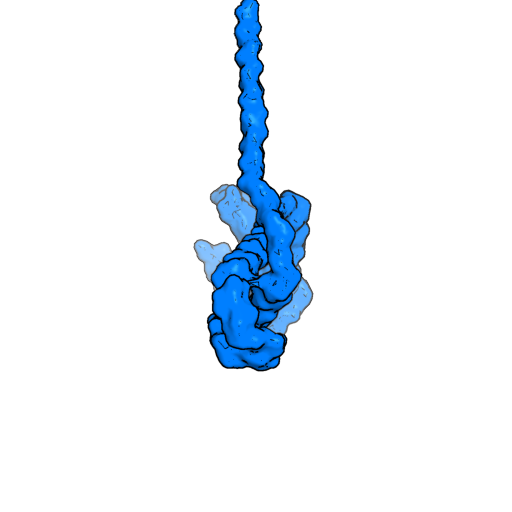A O 1
ATOM 724 N N . ASN A 1 96 ? -1.782 -2.852 4.817 1.00 69.31 96 ASN A N 1
ATOM 725 C CA . ASN A 1 96 ? -0.467 -2.360 5.237 1.00 69.31 96 ASN A CA 1
ATOM 726 C C . ASN A 1 96 ? 0.095 -3.298 6.311 1.00 69.31 96 ASN A C 1
ATOM 728 O O . ASN A 1 96 ? -0.675 -3.843 7.096 1.00 69.31 96 ASN A O 1
ATOM 732 N N . ARG A 1 97 ? 1.407 -3.517 6.381 1.00 77.00 97 ARG A N 1
ATOM 733 C CA . ARG A 1 97 ? 1.962 -4.396 7.420 1.00 77.00 97 ARG A CA 1
ATOM 734 C C . ARG A 1 97 ? 1.483 -3.917 8.806 1.00 77.00 97 ARG A C 1
ATOM 736 O O . ARG A 1 97 ? 1.668 -2.734 9.101 1.00 77.00 97 ARG A O 1
ATOM 743 N N . PRO A 1 98 ? 0.841 -4.772 9.631 1.00 81.19 98 PRO A N 1
ATOM 744 C CA . PRO A 1 98 ? 0.322 -4.334 10.920 1.00 81.19 98 PRO A CA 1
ATOM 745 C C . PRO A 1 98 ? 1.479 -3.863 11.809 1.00 81.19 98 PRO A C 1
ATOM 747 O O . PRO A 1 98 ? 2.532 -4.510 11.818 1.00 81.19 98 PRO A O 1
ATOM 750 N N . PRO A 1 99 ? 1.315 -2.763 12.561 1.00 81.12 99 PRO A N 1
ATOM 751 C CA . PRO A 1 99 ? 2.280 -2.386 13.580 1.00 81.12 99 PRO A CA 1
ATOM 752 C C . PRO A 1 99 ? 2.207 -3.418 14.710 1.00 81.12 99 PRO A C 1
ATOM 754 O O . PRO A 1 99 ? 1.196 -3.520 15.408 1.00 81.12 99 PRO A O 1
ATOM 757 N N . LEU A 1 100 ? 3.267 -4.213 14.858 1.00 79.94 100 LEU A N 1
ATOM 758 C CA . LEU A 1 100 ? 3.363 -5.258 15.873 1.00 79.94 100 LEU A CA 1
ATOM 759 C C . LEU A 1 100 ? 4.243 -4.795 17.041 1.00 79.94 100 LEU A C 1
ATOM 761 O O . LEU A 1 100 ? 5.283 -4.177 16.803 1.00 79.94 100 LEU A O 1
ATOM 765 N N . PRO A 1 101 ? 3.875 -5.121 18.293 1.00 77.81 101 PRO A N 1
ATOM 766 C CA . PRO A 1 101 ? 4.789 -5.027 19.425 1.00 77.81 101 PRO A CA 1
ATOM 767 C C . PRO A 1 101 ? 6.067 -5.841 19.173 1.00 77.81 101 PRO A C 1
ATOM 769 O O . PRO A 1 101 ? 6.046 -6.841 18.451 1.00 77.81 101 PRO A O 1
ATOM 772 N N . GLY A 1 102 ? 7.180 -5.436 19.787 1.00 75.75 102 GLY A N 1
ATOM 773 C CA . GLY A 1 102 ? 8.465 -6.122 19.633 1.00 75.75 102 GLY A CA 1
ATOM 774 C C . GLY A 1 102 ? 8.362 -7.619 19.947 1.00 75.75 102 GLY A C 1
ATOM 775 O O . GLY A 1 102 ? 7.881 -8.000 21.010 1.00 75.75 102 GLY A O 1
ATOM 776 N N . GLY A 1 103 ? 8.789 -8.465 19.005 1.00 72.44 103 GLY A N 1
ATOM 777 C CA . GLY A 1 103 ? 8.770 -9.927 19.145 1.00 72.44 103 GLY A CA 1
ATOM 778 C C . GLY A 1 103 ? 7.420 -10.605 18.871 1.00 72.44 103 GLY A C 1
ATOM 779 O O . GLY A 1 103 ? 7.368 -11.834 18.842 1.00 72.44 103 GLY A O 1
ATOM 780 N N . ALA A 1 104 ? 6.341 -9.853 18.625 1.00 78.81 104 ALA A N 1
ATOM 781 C CA . ALA A 1 104 ? 5.060 -10.440 18.243 1.00 78.81 104 ALA A CA 1
ATOM 782 C C . ALA A 1 104 ? 5.101 -10.928 16.786 1.00 78.81 104 ALA A C 1
ATOM 784 O O . ALA A 1 104 ? 5.499 -10.195 15.880 1.00 78.81 104 ALA A O 1
ATOM 785 N N . GLN A 1 105 ? 4.663 -12.168 16.558 1.00 81.19 105 GLN A N 1
ATOM 786 C CA . GLN A 1 105 ? 4.540 -12.730 15.215 1.00 81.19 105 GLN A CA 1
ATOM 787 C C . GLN A 1 105 ? 3.146 -12.453 14.642 1.00 81.19 105 GLN A C 1
ATOM 789 O O . GLN A 1 105 ? 2.151 -12.547 15.369 1.00 81.19 105 GLN A O 1
ATOM 794 N N . PRO A 1 106 ? 3.037 -12.122 13.344 1.00 83.50 106 PRO A N 1
ATOM 795 C CA . PRO A 1 106 ? 1.745 -11.938 12.709 1.00 83.50 106 PRO A CA 1
ATOM 796 C C . PRO A 1 106 ? 0.998 -13.273 12.661 1.00 83.50 106 PRO A C 1
ATOM 798 O O . PRO A 1 106 ? 1.470 -14.246 12.078 1.00 83.50 106 PRO A O 1
ATOM 801 N N . THR A 1 107 ? -0.195 -13.314 13.248 1.00 87.88 107 THR A N 1
ATOM 802 C CA . THR A 1 107 ? -1.127 -14.434 13.081 1.00 87.88 107 THR A CA 1
ATOM 803 C C . THR A 1 107 ? -2.139 -14.104 11.987 1.00 87.88 107 THR A C 1
ATOM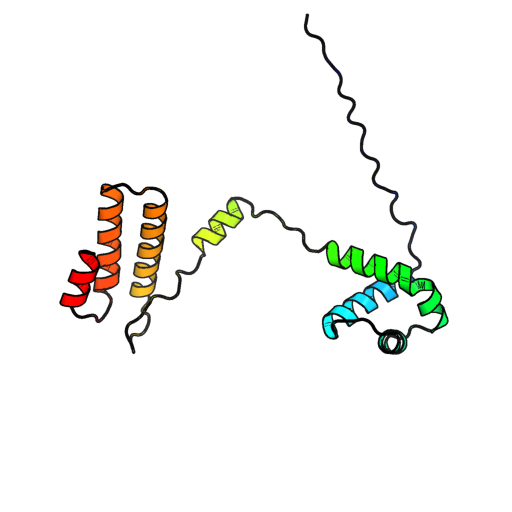 805 O O . THR A 1 107 ? -2.445 -12.935 11.744 1.00 87.88 107 THR A O 1
ATOM 808 N N . GLN A 1 108 ? -2.713 -15.121 11.339 1.00 87.44 108 GLN A N 1
ATOM 809 C CA . GLN A 1 108 ? -3.750 -14.912 10.320 1.00 87.44 108 GLN A CA 1
ATOM 810 C C . GLN A 1 108 ? -4.933 -14.097 10.869 1.00 87.44 108 GLN A C 1
ATOM 812 O O . GLN A 1 108 ? -5.393 -13.159 10.222 1.00 87.44 108 GLN A O 1
ATOM 817 N N . GLY A 1 109 ? -5.385 -14.399 12.092 1.00 87.75 109 GLY A N 1
ATOM 818 C CA . GLY A 1 109 ? -6.467 -13.656 12.743 1.00 87.75 109 GLY A CA 1
ATOM 819 C C . GLY A 1 109 ? -6.129 -12.182 12.989 1.00 87.75 109 GLY A C 1
ATOM 820 O O . GLY A 1 109 ? -7.003 -11.325 12.867 1.00 87.75 109 GLY A O 1
ATOM 821 N N . LEU A 1 110 ? -4.863 -11.874 13.284 1.00 88.19 110 LEU A N 1
ATOM 822 C CA . LEU A 1 110 ? -4.389 -10.503 13.460 1.00 88.19 110 LEU A CA 1
ATOM 823 C C . LEU A 1 110 ? -4.339 -9.738 12.131 1.00 88.19 110 LEU A C 1
ATOM 825 O O . LEU A 1 110 ? -4.749 -8.582 12.081 1.00 88.19 110 LEU A O 1
ATOM 829 N N . ILE A 1 111 ? -3.901 -10.391 11.050 1.00 88.31 111 ILE A N 1
ATOM 830 C CA . ILE A 1 111 ? -3.882 -9.806 9.699 1.00 88.31 111 ILE A CA 1
ATOM 831 C C . ILE A 1 111 ? -5.307 -9.477 9.234 1.00 88.31 111 ILE A C 1
ATOM 833 O O . ILE A 1 111 ? -5.551 -8.380 8.732 1.00 88.31 111 ILE A O 1
ATOM 837 N N . VAL A 1 112 ? -6.260 -10.392 9.447 1.00 89.81 112 VAL A N 1
ATOM 838 C CA . VAL A 1 112 ? -7.674 -10.171 9.099 1.00 89.81 112 VAL A CA 1
ATOM 839 C C . VAL A 1 112 ? -8.259 -9.001 9.894 1.00 89.81 112 VAL A C 1
ATOM 841 O O . VAL A 1 112 ? -8.851 -8.099 9.300 1.00 89.81 112 VAL A O 1
ATOM 844 N N . ALA A 1 113 ? -8.057 -8.971 11.215 1.00 90.88 113 ALA A N 1
ATOM 845 C CA . ALA A 1 113 ? -8.552 -7.885 12.065 1.00 90.88 113 ALA A CA 1
ATOM 846 C C . ALA A 1 113 ? -7.930 -6.526 11.693 1.00 90.88 113 ALA A C 1
ATOM 848 O O . ALA A 1 113 ? -8.616 -5.504 11.674 1.00 90.88 113 ALA A O 1
ATOM 849 N N . TRP A 1 114 ? -6.646 -6.512 11.332 1.00 91.06 114 TRP A N 1
ATOM 850 C CA . TRP A 1 114 ? -5.968 -5.309 10.859 1.00 91.06 114 TRP A CA 1
ATOM 851 C C . TRP A 1 114 ? -6.516 -4.802 9.517 1.00 91.06 114 TRP A C 1
ATOM 853 O O . TRP A 1 114 ? -6.737 -3.600 9.354 1.00 91.06 114 TRP A O 1
ATOM 863 N N . GLY A 1 115 ? -6.786 -5.709 8.572 1.00 89.62 115 GLY A N 1
ATOM 864 C CA . GLY A 1 115 ? -7.435 -5.372 7.304 1.00 89.62 115 GLY A CA 1
ATOM 865 C C . GLY A 1 115 ? -8.816 -4.745 7.512 1.00 89.62 115 GLY A C 1
ATOM 866 O O . GLY A 1 115 ? -9.109 -3.697 6.937 1.00 89.62 115 GLY A O 1
ATOM 867 N N . GLN A 1 116 ? -9.626 -5.325 8.404 1.00 91.12 116 GLN A N 1
ATOM 868 C CA . GLN A 1 116 ? -10.932 -4.775 8.782 1.00 91.12 116 GLN A CA 1
ATOM 869 C C . GLN A 1 116 ? -10.811 -3.375 9.396 1.00 91.12 116 GLN A C 1
ATOM 871 O O . GLN A 1 116 ? -11.565 -2.479 9.019 1.00 91.12 116 GLN A O 1
ATOM 876 N N . TYR A 1 117 ? -9.843 -3.158 10.292 1.00 91.56 117 TYR A N 1
ATOM 877 C CA . TYR A 1 117 ? -9.588 -1.839 10.875 1.00 91.56 117 TYR A CA 1
ATOM 878 C C . TYR A 1 117 ? -9.200 -0.804 9.813 1.00 91.56 117 TYR A C 1
ATOM 880 O O . TYR A 1 117 ? -9.741 0.301 9.801 1.00 91.56 117 TYR A O 1
ATOM 888 N N . CYS A 1 118 ? -8.305 -1.159 8.889 1.00 90.06 118 CYS A N 1
ATOM 889 C CA . CYS A 1 118 ? -7.894 -0.268 7.807 1.00 90.06 118 CYS A CA 1
ATOM 890 C C . CYS A 1 118 ? -9.068 0.100 6.884 1.00 90.06 118 CYS A C 1
ATOM 892 O O . CYS A 1 118 ? -9.219 1.274 6.540 1.00 90.06 118 CYS A O 1
ATOM 894 N N . ALA A 1 119 ? -9.927 -0.866 6.543 1.00 89.50 119 ALA A N 1
ATOM 895 C CA . ALA A 1 119 ? -11.147 -0.624 5.773 1.00 89.50 119 ALA A CA 1
ATOM 896 C C . ALA A 1 119 ? -12.135 0.284 6.529 1.00 89.50 119 ALA A C 1
ATOM 898 O O . ALA A 1 119 ? -12.648 1.245 5.956 1.00 89.50 119 ALA A O 1
ATOM 899 N N . ALA A 1 120 ? -12.352 0.040 7.826 1.00 90.69 120 ALA A N 1
ATOM 900 C CA . ALA A 1 120 ? -13.209 0.876 8.667 1.00 90.69 120 ALA A CA 1
ATOM 901 C C . ALA A 1 120 ? -12.683 2.319 8.758 1.00 90.69 120 ALA A C 1
ATOM 903 O O . ALA A 1 120 ? -13.442 3.269 8.565 1.00 90.69 120 ALA A O 1
ATOM 904 N N . ARG A 1 121 ? -11.369 2.495 8.954 1.00 89.31 121 ARG A N 1
ATOM 905 C CA . ARG A 1 121 ? -10.718 3.814 8.971 1.00 89.31 121 ARG A CA 1
ATOM 906 C C . ARG A 1 121 ? -10.890 4.554 7.645 1.00 89.31 121 ARG A C 1
ATOM 908 O O . ARG A 1 121 ? -11.171 5.747 7.658 1.00 89.31 121 ARG A O 1
ATOM 915 N N . ALA A 1 122 ? -10.740 3.866 6.513 1.00 88.19 122 ALA A N 1
ATOM 916 C CA . ALA A 1 122 ? -10.983 4.459 5.199 1.00 88.19 122 ALA A CA 1
ATOM 917 C C . ALA A 1 122 ? -12.452 4.883 5.032 1.00 88.19 122 ALA A C 1
ATOM 919 O O . ALA A 1 122 ? -12.715 5.989 4.570 1.00 88.19 122 ALA A O 1
ATOM 920 N N . ALA A 1 123 ? -13.402 4.058 5.478 1.00 88.31 123 ALA A N 1
ATOM 921 C CA . ALA A 1 123 ? -14.820 4.411 5.463 1.00 88.31 123 ALA A CA 1
ATOM 922 C C . ALA A 1 123 ? -15.129 5.641 6.338 1.00 88.31 123 ALA A C 1
ATOM 924 O O . ALA A 1 123 ? -15.904 6.492 5.919 1.00 88.31 123 ALA A O 1
ATOM 925 N N . LEU A 1 124 ? -14.487 5.789 7.505 1.00 90.19 124 LEU A N 1
ATOM 926 C CA . LEU A 1 124 ? -14.627 6.985 8.350 1.00 90.19 124 LEU A CA 1
ATOM 927 C C . LEU A 1 124 ? -14.081 8.257 7.689 1.00 90.19 124 LEU A C 1
ATOM 929 O O . LEU A 1 124 ? -14.644 9.327 7.882 1.00 90.19 124 LEU A O 1
ATOM 933 N N . LEU A 1 125 ? -12.999 8.153 6.910 1.00 88.81 125 LEU A N 1
ATOM 934 C CA . LEU A 1 125 ? -12.476 9.290 6.143 1.00 88.81 125 LEU A CA 1
ATOM 935 C C . LEU A 1 125 ? -13.452 9.748 5.050 1.00 88.81 125 LEU A C 1
ATOM 937 O O . LEU A 1 125 ? -13.477 10.930 4.722 1.00 88.81 125 LEU A O 1
ATOM 941 N N . LEU A 1 126 ? -14.237 8.823 4.492 1.00 88.81 126 LEU A N 1
ATOM 942 C CA . LEU A 1 126 ? -15.258 9.120 3.485 1.00 88.81 126 LEU A CA 1
ATOM 943 C C . LEU A 1 126 ? -16.567 9.634 4.107 1.00 88.81 126 LEU A C 1
ATOM 945 O O . LEU A 1 126 ? -17.240 10.457 3.494 1.00 88.81 126 LEU A O 1
ATOM 949 N N . ASP A 1 127 ? -16.917 9.161 5.306 1.00 91.06 127 ASP A N 1
ATOM 950 C CA . ASP A 1 127 ? -18.157 9.493 6.018 1.00 91.06 127 ASP A CA 1
ATOM 951 C C . ASP A 1 127 ? -17.892 9.739 7.526 1.00 91.06 127 ASP A C 1
ATOM 953 O O . ASP A 1 127 ? -18.004 8.819 8.347 1.00 91.06 127 ASP A O 1
ATOM 957 N N . PRO A 1 128 ? -17.505 10.970 7.923 1.00 89.56 128 PRO A N 1
ATOM 958 C CA . PRO A 1 128 ? -16.980 11.274 9.258 1.00 89.56 128 PRO A CA 1
ATOM 959 C C . PRO A 1 128 ? -18.058 11.594 10.314 1.00 89.56 128 PRO A C 1
ATOM 961 O O . PRO A 1 128 ? -17.895 12.509 11.123 1.00 89.56 128 PRO A O 1
ATOM 964 N N . TRP A 1 129 ? -19.168 10.857 10.340 1.00 92.06 129 TRP A N 1
ATOM 965 C CA . TRP A 1 129 ? -20.217 11.035 11.356 1.00 92.06 129 TRP A CA 1
ATOM 966 C C . TRP A 1 129 ? -20.004 10.173 12.612 1.00 92.06 129 TRP A C 1
ATOM 968 O O . TRP A 1 129 ? -19.257 9.190 12.618 1.00 92.06 129 TRP A O 1
ATOM 978 N N . SER A 1 130 ? -20.688 10.531 13.703 1.00 89.69 130 SER A N 1
ATOM 979 C CA . SER A 1 130 ? -20.522 9.902 15.023 1.00 89.69 130 SER A CA 1
ATOM 980 C C . SER A 1 130 ? -20.808 8.397 15.024 1.00 89.69 130 SER A C 1
ATOM 982 O O . SER A 1 130 ? -20.016 7.634 15.573 1.00 89.69 130 SER A O 1
ATOM 984 N N . GLY A 1 131 ? -21.866 7.950 14.341 1.00 91.31 131 GLY A N 1
ATOM 985 C CA . GLY A 1 131 ? -22.191 6.525 14.232 1.00 91.31 131 GLY A CA 1
ATOM 986 C C . GLY A 1 131 ? -21.103 5.723 13.511 1.00 91.31 131 GLY A C 1
ATOM 987 O O . GLY A 1 131 ? -20.782 4.601 13.905 1.00 91.31 131 GLY A O 1
ATOM 988 N N . GLN A 1 132 ? -20.461 6.303 12.491 1.00 90.81 132 GLN A N 1
ATOM 989 C CA . GLN A 1 132 ? -19.316 5.663 11.842 1.00 90.81 132 GLN A CA 1
ATOM 990 C C . GLN A 1 132 ? -18.093 5.620 12.754 1.00 90.81 132 GLN A C 1
ATOM 992 O O . GLN A 1 132 ? -17.389 4.607 12.767 1.00 90.81 132 GLN A O 1
ATOM 997 N N . ARG A 1 133 ? -17.857 6.671 13.547 1.00 90.00 133 ARG A N 1
ATOM 998 C CA . ARG A 1 133 ? -16.764 6.702 14.527 1.00 90.00 133 ARG A CA 1
ATOM 999 C C . ARG A 1 133 ? -16.900 5.566 15.543 1.00 90.00 133 ARG A C 1
ATOM 1001 O O . ARG A 1 133 ? -15.931 4.839 15.747 1.00 90.00 133 ARG A O 1
ATOM 1008 N N . GLU A 1 134 ? -18.087 5.360 16.111 1.00 92.50 134 GLU A N 1
ATOM 1009 C CA . GLU A 1 134 ? -18.358 4.264 17.056 1.00 92.50 134 GLU A CA 1
ATOM 1010 C C . GLU A 1 134 ? -18.100 2.888 16.431 1.00 92.50 134 GLU A C 1
ATOM 1012 O O . GLU A 1 134 ? -17.367 2.074 16.999 1.00 92.50 134 GLU A O 1
ATOM 1017 N N . ARG A 1 135 ? -18.601 2.656 15.207 1.00 92.06 135 ARG A N 1
ATOM 1018 C CA . ARG A 1 135 ? -18.338 1.414 14.459 1.00 92.06 135 ARG A CA 1
ATOM 1019 C C . ARG A 1 135 ? -16.842 1.180 14.241 1.00 92.06 135 ARG A C 1
ATOM 1021 O O . ARG A 1 135 ? -16.364 0.058 14.401 1.00 92.06 135 ARG A O 1
ATOM 1028 N N . CYS A 1 136 ? -16.087 2.227 13.912 1.00 92.38 136 CYS A N 1
ATOM 1029 C CA . CYS A 1 136 ? -14.640 2.126 13.719 1.00 92.38 136 CYS A CA 1
ATOM 1030 C C . CYS A 1 136 ? -13.893 1.827 15.023 1.00 92.38 136 CYS A C 1
ATOM 1032 O O . CYS A 1 136 ? -12.949 1.036 15.006 1.00 92.38 136 CYS A O 1
ATOM 1034 N N . ILE A 1 137 ? -14.330 2.404 16.148 1.00 92.75 137 ILE A N 1
ATOM 1035 C CA . ILE A 1 137 ? -13.776 2.112 17.479 1.00 92.75 137 ILE A CA 1
ATOM 1036 C C . ILE A 1 137 ? -14.002 0.640 17.844 1.00 92.75 137 ILE A C 1
ATOM 1038 O O . ILE A 1 137 ? -13.075 -0.006 18.331 1.00 92.75 137 ILE A O 1
ATOM 1042 N N . SER A 1 138 ? -15.173 0.065 17.546 1.00 94.44 138 SER A N 1
ATOM 1043 C CA . SER A 1 138 ? -15.420 -1.369 17.773 1.00 94.44 138 SER A CA 1
ATOM 1044 C C . SER A 1 138 ? -14.459 -2.262 16.978 1.00 94.44 138 SER A C 1
ATOM 1046 O O . SER A 1 138 ? -13.927 -3.234 17.517 1.00 94.44 138 SER A O 1
ATOM 1048 N N . VAL A 1 139 ? -14.183 -1.920 15.713 1.00 94.56 139 VAL A N 1
ATOM 1049 C CA . VAL A 1 139 ? -13.229 -2.674 14.880 1.00 94.56 139 VAL A CA 1
ATOM 1050 C C . VAL A 1 139 ? -11.792 -2.510 15.390 1.00 94.56 139 VAL A C 1
ATOM 1052 O O . VAL A 1 139 ? -11.051 -3.492 15.461 1.00 94.56 139 VAL A O 1
ATOM 1055 N N . LEU A 1 140 ? -11.404 -1.297 15.804 1.00 91.50 140 LEU A N 1
ATOM 1056 C CA . LEU A 1 140 ? -10.106 -1.040 16.434 1.00 91.50 140 LEU A CA 1
ATOM 1057 C C . LEU A 1 140 ? -9.937 -1.856 17.722 1.00 91.50 140 LEU A C 1
ATOM 1059 O O . LEU A 1 140 ? -8.907 -2.506 17.885 1.00 91.50 140 LEU A O 1
ATOM 1063 N N . SER A 1 141 ? -10.944 -1.878 18.600 1.00 91.88 141 SER A N 1
ATOM 1064 C CA . SER A 1 141 ? -10.922 -2.692 19.822 1.00 91.88 141 SER A CA 1
ATOM 1065 C C . SER A 1 141 ? -10.674 -4.161 19.495 1.00 91.88 141 SER A C 1
ATOM 1067 O O . SER A 1 141 ? -9.751 -4.759 20.041 1.00 91.88 141 SER A O 1
ATOM 1069 N N . GLY A 1 142 ? -11.400 -4.714 18.517 1.00 91.44 142 GLY A N 1
ATOM 1070 C CA . GLY A 1 142 ? -11.218 -6.101 18.089 1.00 91.44 142 GLY A CA 1
ATOM 1071 C C . GLY A 1 142 ? -9.804 -6.408 17.577 1.00 91.44 142 GLY A C 1
ATOM 1072 O O . GLY A 1 142 ? -9.293 -7.509 17.799 1.00 91.44 142 GLY A O 1
ATOM 1073 N N . TYR A 1 143 ? -9.140 -5.458 16.916 1.00 91.25 143 TYR A N 1
ATOM 1074 C CA . TYR A 1 143 ? -7.725 -5.598 16.557 1.00 91.25 143 TYR A CA 1
ATOM 1075 C C . TYR A 1 143 ? -6.818 -5.578 17.798 1.00 91.25 143 TYR A C 1
ATOM 1077 O O . TYR A 1 143 ? -5.992 -6.477 17.968 1.00 91.25 143 TYR A O 1
ATOM 1085 N N . LEU A 1 144 ? -6.998 -4.602 18.693 1.00 90.00 144 LEU A N 1
ATOM 1086 C CA . LEU A 1 144 ? -6.182 -4.446 19.904 1.00 90.00 144 LEU A CA 1
ATOM 1087 C C . LEU A 1 144 ? -6.337 -5.610 20.895 1.00 90.00 144 LEU A C 1
ATOM 1089 O O . LEU A 1 144 ? -5.385 -5.936 21.606 1.00 90.00 144 LEU A O 1
ATOM 1093 N N . ASP A 1 145 ? -7.499 -6.263 20.922 1.00 89.88 145 ASP A N 1
ATOM 1094 C CA . ASP A 1 145 ? -7.768 -7.449 21.743 1.00 89.88 145 ASP A CA 1
ATOM 1095 C C . ASP A 1 145 ? -6.910 -8.658 21.346 1.00 89.88 145 ASP A C 1
ATOM 1097 O O . ASP A 1 145 ? -6.669 -9.544 22.165 1.00 89.88 145 ASP A O 1
ATOM 1101 N N . ARG A 1 146 ? -6.410 -8.683 20.106 1.00 88.50 146 ARG A N 1
ATOM 1102 C CA . ARG A 1 146 ? -5.555 -9.753 19.573 1.00 88.50 146 ARG A CA 1
ATOM 1103 C C . ARG A 1 146 ? -4.061 -9.476 19.743 1.00 88.50 146 ARG A C 1
ATOM 1105 O O . ARG A 1 146 ? -3.251 -10.349 19.436 1.00 88.50 146 ARG A O 1
ATOM 1112 N N . LEU A 1 147 ? -3.685 -8.283 20.209 1.00 86.06 147 LEU A N 1
ATOM 1113 C CA . LEU A 1 147 ? -2.295 -7.927 20.478 1.00 86.06 147 LEU A CA 1
ATOM 1114 C C . LEU A 1 147 ? -1.916 -8.223 21.938 1.00 86.06 147 LEU A C 1
ATOM 1116 O O . LEU A 1 147 ? -2.715 -7.968 22.843 1.00 86.06 147 LEU A O 1
ATOM 1120 N N . PRO A 1 148 ? -0.672 -8.669 22.198 1.00 83.12 148 PRO A N 1
ATOM 1121 C CA . PRO A 1 148 ? -0.150 -8.854 23.550 1.00 83.12 148 PRO A CA 1
ATOM 1122 C C . PRO A 1 148 ? 0.268 -7.503 24.160 1.00 83.12 148 PRO A C 1
ATOM 1124 O O . PRO A 1 148 ? 1.437 -7.274 24.458 1.00 83.12 148 PRO A O 1
ATOM 1127 N N . ILE A 1 149 ? -0.677 -6.570 24.292 1.00 81.44 149 ILE A N 1
ATOM 1128 C CA . ILE A 1 149 ? -0.457 -5.241 24.882 1.00 81.44 149 ILE A CA 1
ATOM 1129 C C . ILE A 1 149 ? -1.143 -5.122 26.242 1.00 81.44 149 ILE A C 1
ATOM 1131 O O . ILE A 1 149 ? -2.177 -5.744 26.489 1.00 81.44 149 ILE A O 1
ATOM 1135 N N . PHE A 1 150 ? -0.588 -4.284 27.118 1.00 79.94 150 PHE A N 1
ATOM 1136 C CA . PHE A 1 150 ? -1.170 -4.022 28.431 1.00 79.94 150 PHE A CA 1
ATOM 1137 C C . PHE A 1 150 ? -2.570 -3.385 28.309 1.00 79.94 150 PHE A C 1
ATOM 1139 O O . PHE A 1 150 ? -2.732 -2.430 27.541 1.00 79.94 150 PHE A O 1
ATOM 1146 N N . PRO A 1 151 ? -3.568 -3.827 29.103 1.00 82.94 151 PRO A N 1
ATOM 1147 C CA . PRO A 1 151 ? -4.927 -3.278 29.060 1.00 82.94 151 PRO A CA 1
ATOM 1148 C C . PRO A 1 151 ? -4.999 -1.760 29.265 1.00 82.94 151 PRO A C 1
ATOM 1150 O O . PRO A 1 151 ? -5.798 -1.092 28.621 1.00 82.94 151 PRO A O 1
ATOM 1153 N N . ALA A 1 152 ? -4.121 -1.194 30.100 1.00 80.56 152 ALA A N 1
ATOM 1154 C CA . ALA A 1 152 ? -4.059 0.251 30.325 1.00 80.56 152 ALA A CA 1
ATOM 1155 C C . ALA A 1 152 ? -3.722 1.037 29.042 1.00 80.56 152 ALA A C 1
ATOM 1157 O O . ALA A 1 152 ? -4.342 2.059 28.755 1.00 80.56 152 ALA A O 1
ATOM 1158 N N . ILE A 1 153 ? -2.782 0.527 28.238 1.00 82.88 153 ILE A N 1
ATOM 1159 C CA . ILE A 1 153 ? -2.405 1.128 26.950 1.00 82.88 153 ILE A CA 1
ATOM 1160 C C . ILE A 1 153 ? -3.576 1.023 25.971 1.00 82.88 153 ILE A C 1
ATOM 1162 O O . ILE A 1 153 ? -3.886 1.985 25.273 1.00 82.88 153 ILE A O 1
ATOM 1166 N N . ARG A 1 154 ? -4.272 -0.120 25.957 1.00 85.62 154 ARG A N 1
ATOM 1167 C CA . ARG A 1 154 ? -5.466 -0.320 25.126 1.00 85.62 154 ARG A CA 1
ATOM 1168 C C . ARG A 1 154 ? -6.547 0.714 25.438 1.00 85.62 154 ARG A C 1
ATOM 1170 O O . ARG A 1 154 ? -7.026 1.368 24.517 1.00 85.62 154 ARG A O 1
ATOM 1177 N N . SER A 1 155 ? -6.893 0.891 26.713 1.00 86.44 155 SER A N 1
ATOM 1178 C CA . SER A 1 155 ? -7.898 1.875 27.128 1.00 86.44 155 SER A CA 1
ATOM 1179 C C . SER A 1 155 ? -7.504 3.291 26.714 1.00 86.44 155 SER A C 1
ATOM 1181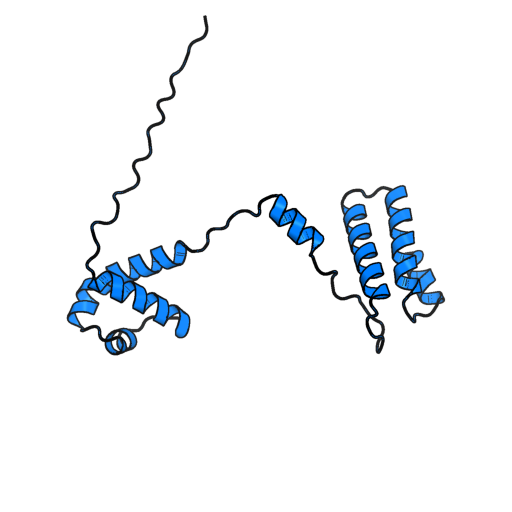 O O . SER A 1 155 ? -8.333 4.001 26.158 1.00 86.44 155 SER A O 1
ATOM 1183 N N . SER A 1 156 ? -6.232 3.665 26.892 1.00 88.44 156 SER A N 1
ATOM 1184 C CA . SER A 1 156 ? -5.727 4.979 26.473 1.00 88.44 156 SER A CA 1
ATOM 1185 C C . SER A 1 156 ? -5.884 5.229 24.971 1.00 88.44 156 SER A C 1
ATOM 1187 O O . SER A 1 156 ? -6.178 6.354 24.578 1.00 88.44 156 SER A O 1
ATOM 1189 N N . VAL A 1 157 ? -5.676 4.208 24.134 1.00 84.06 157 VAL A N 1
ATOM 1190 C CA . VAL A 1 157 ? -5.828 4.319 22.673 1.00 84.06 157 VAL A CA 1
ATOM 1191 C C . VAL A 1 157 ? -7.299 4.449 22.273 1.00 84.06 157 VAL A C 1
ATOM 1193 O O . VAL A 1 157 ? -7.606 5.166 21.329 1.00 84.06 157 VAL A O 1
ATOM 1196 N N . LEU A 1 158 ? -8.210 3.775 22.979 1.00 85.62 158 LEU A N 1
ATOM 1197 C CA . LEU A 1 158 ? -9.645 3.809 22.669 1.00 85.62 158 LEU A CA 1
ATOM 1198 C C . LEU A 1 158 ? -10.329 5.120 23.085 1.00 85.62 158 LEU A C 1
ATOM 1200 O O . LEU A 1 158 ? -11.389 5.439 22.552 1.00 85.62 158 LEU A O 1
ATOM 1204 N N . THR A 1 159 ? -9.746 5.866 24.026 1.00 84.12 159 THR A N 1
ATOM 1205 C CA . THR A 1 159 ? -10.284 7.147 24.517 1.00 84.12 159 THR A CA 1
ATOM 1206 C C . THR A 1 159 ? -9.712 8.386 23.824 1.00 84.12 159 THR A C 1
ATOM 1208 O O . THR A 1 159 ? -10.197 9.484 24.091 1.00 84.12 159 THR A O 1
ATOM 1211 N N . ALA A 1 160 ? -8.669 8.228 23.001 1.00 66.12 160 ALA A N 1
ATOM 1212 C CA . ALA A 1 160 ? -8.029 9.313 22.248 1.00 66.12 160 ALA A CA 1
ATOM 1213 C C . ALA A 1 160 ? -8.866 9.740 21.025 1.00 66.12 160 ALA A C 1
ATOM 1215 O O . ALA A 1 160 ? -8.894 10.955 20.727 1.00 66.12 160 ALA A O 1
#

pLDDT: mean 78.63, std 15.69, range [37.38, 94.56]

Foldseek 3Di:
DDDDPPDDPPDPDDPDDPPPDDPLLQVLLVQQLVCCVVPVGDDPVSVVVVVDDPVSCVVRVVVSVVSNVVVVVPPPPPPPQDPVNVVVCVVPVQQDDDDADPPDDDDPQLSVLSVVLVVLVVVCVVPVDPVSVVVSLVSVLSNVVPGPDDVVVSVVVSVD